Protein AF-A0A3S2BWV1-F1 (afdb_monomer_lite)

Foldseek 3Di:
DDDPVPPPPPPPDDPPPPDDQQPDPPHDDDDPPCVVVVVPD

Radius of gyration: 18.51 Å; chains: 1; bounding box: 56×15×21 Å

pLDDT: mean 80.77, std 9.04, range [64.88, 93.94]

Secondary structure (DSSP, 8-state):
---GGGS----S-----S--TTSSTTPPPP-TT-HHHHHH-

Sequence (41 aa):
MVDINQIPTRRPFHRRRKTCPFSGANAPKIDYKDVRLLQRY

Structure (mmCIF, N/CA/C/O backbone):
data_AF-A0A3S2BWV1-F1
#
_entry.id   AF-A0A3S2BWV1-F1
#
loop_
_atom_site.group_PDB
_atom_site.id
_atom_site.type_symbol
_atom_site.label_atom_id
_atom_site.label_alt_id
_atom_site.label_comp_id
_atom_site.label_asym_id
_atom_site.label_entity_id
_atom_site.label_seq_id
_atom_site.pdbx_PDB_ins_code
_atom_site.Cartn_x
_atom_site.Cartn_y
_atom_site.Cartn_z
_atom_site.occupancy
_atom_site.B_iso_or_equiv
_atom_site.auth_seq_id
_atom_site.auth_comp_id
_atom_site.auth_asym_id
_atom_site.auth_atom_id
_atom_site.pdbx_PDB_model_num
ATOM 1 N N . MET A 1 1 ? 46.594 -10.620 0.613 1.00 68.50 1 MET A N 1
ATOM 2 C CA . MET A 1 1 ? 45.957 -9.527 -0.150 1.00 68.50 1 MET A CA 1
ATOM 3 C C . MET A 1 1 ? 44.605 -10.066 -0.574 1.00 68.50 1 MET A C 1
ATOM 5 O O . MET A 1 1 ? 44.589 -11.091 -1.232 1.00 68.50 1 MET A O 1
ATOM 9 N N . VAL A 1 2 ? 43.504 -9.527 -0.045 1.00 71.06 2 VAL A N 1
ATOM 10 C CA . VAL A 1 2 ? 42.163 -10.103 -0.257 1.00 71.06 2 VAL A CA 1
ATOM 11 C C . VAL A 1 2 ? 41.673 -9.727 -1.654 1.00 71.06 2 VAL A C 1
ATOM 13 O O . VAL A 1 2 ? 41.684 -8.548 -2.005 1.00 71.06 2 VAL A O 1
ATOM 16 N N . ASP A 1 3 ? 41.251 -10.721 -2.434 1.00 75.62 3 ASP A N 1
ATOM 17 C CA . ASP A 1 3 ? 40.707 -10.527 -3.774 1.00 75.62 3 ASP A CA 1
ATOM 18 C C . ASP A 1 3 ? 39.419 -9.691 -3.725 1.00 75.62 3 ASP A C 1
ATOM 20 O O . ASP A 1 3 ? 38.397 -10.102 -3.171 1.00 75.62 3 ASP A O 1
ATOM 24 N N . ILE A 1 4 ? 39.453 -8.508 -4.345 1.00 73.31 4 ILE A N 1
ATOM 25 C CA . ILE A 1 4 ? 38.343 -7.535 -4.397 1.00 73.31 4 ILE A CA 1
ATOM 26 C C . ILE A 1 4 ? 37.045 -8.119 -4.979 1.00 73.31 4 ILE A C 1
ATOM 28 O O . ILE A 1 4 ? 35.953 -7.654 -4.653 1.00 73.31 4 ILE A O 1
ATOM 32 N N . ASN A 1 5 ? 37.146 -9.188 -5.770 1.00 75.94 5 ASN A N 1
ATOM 33 C CA . ASN A 1 5 ? 36.005 -9.890 -6.355 1.00 75.94 5 ASN A CA 1
ATOM 34 C C . ASN A 1 5 ? 35.149 -10.662 -5.333 1.00 75.94 5 ASN A C 1
ATOM 36 O O . ASN A 1 5 ? 34.034 -11.056 -5.666 1.00 75.94 5 ASN A O 1
ATOM 40 N N . GLN A 1 6 ? 35.632 -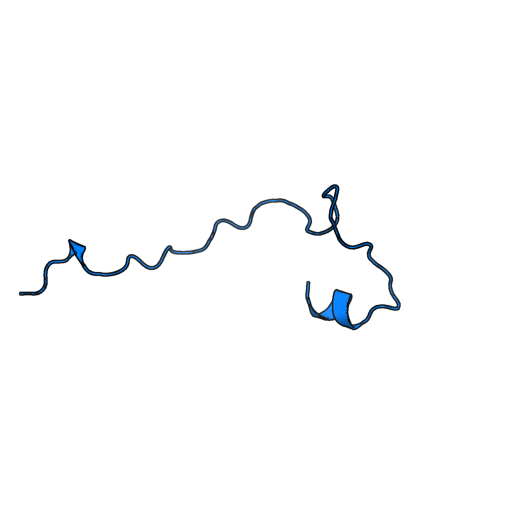10.883 -4.103 1.00 73.69 6 GLN A N 1
ATOM 41 C CA . GLN A 1 6 ? 34.878 -11.589 -3.056 1.00 73.69 6 GLN A CA 1
ATOM 42 C C . GLN A 1 6 ? 34.118 -10.661 -2.099 1.00 73.69 6 GLN A C 1
ATOM 44 O O . GLN A 1 6 ? 33.448 -11.129 -1.178 1.00 73.69 6 GLN A O 1
ATOM 49 N N . ILE A 1 7 ? 34.188 -9.344 -2.301 1.00 75.75 7 ILE A N 1
ATOM 50 C CA . ILE A 1 7 ? 33.496 -8.379 -1.449 1.00 75.75 7 ILE A CA 1
ATOM 51 C C . ILE A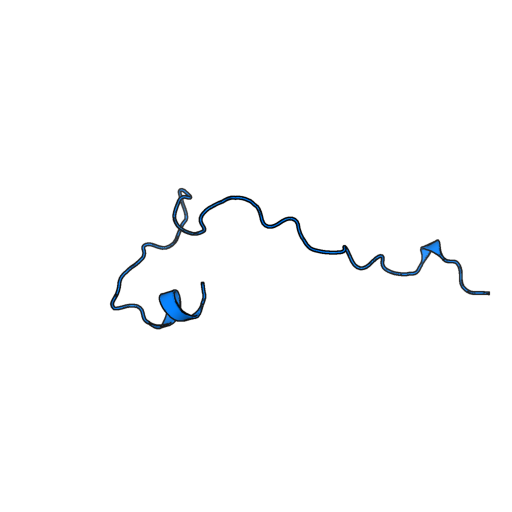 1 7 ? 32.046 -8.274 -1.946 1.00 75.75 7 ILE A C 1
ATOM 53 O O . ILE A 1 7 ? 31.831 -7.786 -3.060 1.00 75.75 7 ILE A O 1
ATOM 57 N N . PRO A 1 8 ? 31.028 -8.696 -1.169 1.00 71.88 8 PRO A N 1
ATOM 58 C CA . PRO A 1 8 ? 29.641 -8.581 -1.597 1.00 71.88 8 PRO A CA 1
ATOM 59 C C . PRO A 1 8 ? 29.317 -7.105 -1.829 1.00 71.88 8 PRO A C 1
ATOM 61 O O . PRO A 1 8 ? 29.243 -6.307 -0.890 1.00 71.88 8 PRO A O 1
ATOM 64 N N . THR A 1 9 ? 29.148 -6.731 -3.098 1.00 73.69 9 THR A N 1
ATOM 65 C CA . THR A 1 9 ? 28.804 -5.370 -3.502 1.00 73.69 9 THR A CA 1
ATOM 66 C C . THR A 1 9 ? 27.415 -5.061 -2.952 1.00 73.69 9 THR A C 1
ATOM 68 O O . THR A 1 9 ? 26.397 -5.483 -3.505 1.00 73.69 9 THR A O 1
ATOM 71 N N . ARG A 1 10 ? 27.356 -4.366 -1.809 1.00 69.25 10 ARG A N 1
ATOM 72 C CA . ARG A 1 10 ? 26.102 -3.898 -1.210 1.00 69.25 10 ARG A CA 1
ATOM 73 C C . ARG A 1 10 ? 25.415 -3.014 -2.242 1.00 69.25 10 ARG A C 1
ATOM 75 O O . ARG A 1 10 ? 25.879 -1.907 -2.491 1.00 69.25 10 ARG A O 1
ATOM 82 N N . ARG A 1 11 ? 24.353 -3.524 -2.875 1.00 69.00 11 ARG A N 1
ATOM 83 C CA . 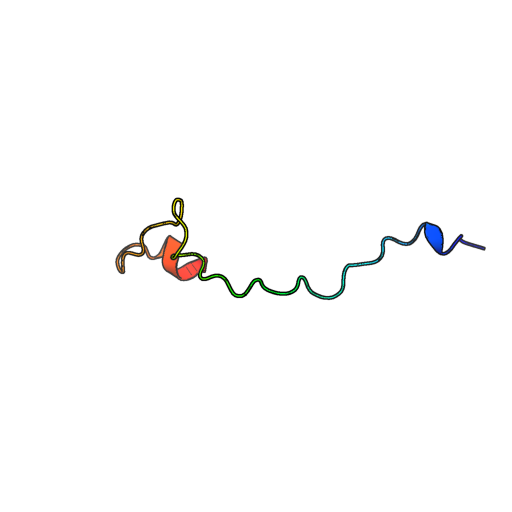ARG A 1 11 ? 23.593 -2.803 -3.905 1.00 69.00 11 ARG A CA 1
ATOM 84 C C . ARG A 1 11 ? 23.148 -1.457 -3.322 1.00 69.00 11 ARG A C 1
ATOM 86 O O . ARG A 1 11 ? 22.308 -1.460 -2.418 1.00 69.00 11 ARG A O 1
ATOM 93 N N . PRO A 1 12 ? 23.706 -0.324 -3.781 1.00 71.00 12 PRO A N 1
ATOM 94 C CA . PRO A 1 12 ? 23.358 0.970 -3.232 1.00 71.00 12 PRO A CA 1
ATOM 95 C C . PRO A 1 12 ? 21.952 1.298 -3.722 1.00 71.00 12 PRO A C 1
ATOM 97 O O . PRO A 1 12 ? 21.737 1.510 -4.910 1.00 71.00 12 PRO A O 1
ATOM 100 N N . PHE A 1 13 ? 21.006 1.276 -2.784 1.00 64.88 13 PHE A N 1
ATOM 101 C CA . PHE A 1 13 ? 19.605 1.655 -2.947 1.00 64.88 13 PHE A CA 1
ATOM 102 C C . PHE A 1 13 ? 18.872 0.886 -4.056 1.00 64.88 13 PHE A C 1
ATOM 104 O O . PHE A 1 13 ? 18.982 1.174 -5.247 1.00 64.88 13 PHE A O 1
ATOM 111 N N . HIS A 1 14 ? 18.027 -0.073 -3.668 1.00 69.38 14 HIS A N 1
ATOM 112 C CA . HIS A 1 14 ? 17.006 -0.576 -4.583 1.00 69.38 14 HIS A CA 1
ATOM 113 C C . HIS A 1 14 ? 16.250 0.626 -5.165 1.00 69.38 14 HIS A C 1
ATOM 115 O O . HIS A 1 14 ? 15.635 1.387 -4.416 1.00 69.38 14 HIS A O 1
ATOM 121 N N . ARG A 1 15 ? 16.300 0.820 -6.492 1.00 67.06 15 ARG A N 1
ATOM 122 C CA . ARG A 1 15 ? 15.435 1.794 -7.167 1.00 67.06 15 ARG A CA 1
ATOM 123 C C . ARG A 1 15 ? 14.001 1.459 -6.768 1.00 67.06 15 ARG A C 1
ATOM 125 O O . ARG A 1 15 ? 13.478 0.420 -7.172 1.00 67.06 15 ARG A O 1
ATOM 132 N N . ARG A 1 16 ? 13.386 2.309 -5.938 1.00 68.81 16 ARG A N 1
ATOM 133 C CA . ARG A 1 16 ? 11.998 2.140 -5.498 1.00 68.81 16 ARG A CA 1
ATOM 134 C C . ARG A 1 16 ? 11.147 2.132 -6.767 1.00 68.81 16 ARG A C 1
ATOM 136 O O . ARG A 1 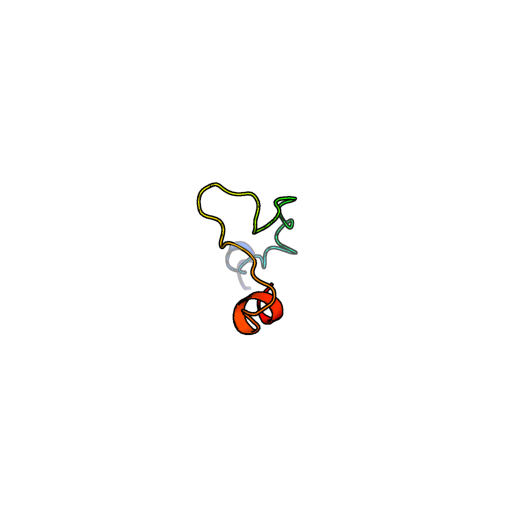16 ? 11.087 3.144 -7.468 1.00 68.81 16 ARG A O 1
ATOM 143 N N . ARG A 1 17 ? 10.574 0.975 -7.118 1.00 70.44 17 ARG A N 1
ATOM 144 C CA . ARG A 1 17 ? 9.686 0.863 -8.282 1.00 70.44 17 ARG A CA 1
ATOM 145 C C . ARG A 1 17 ? 8.575 1.899 -8.101 1.00 70.44 17 ARG A C 1
ATOM 147 O O . ARG A 1 17 ? 8.029 2.022 -7.005 1.00 70.44 17 ARG A O 1
ATOM 154 N N . LYS A 1 18 ? 8.279 2.679 -9.14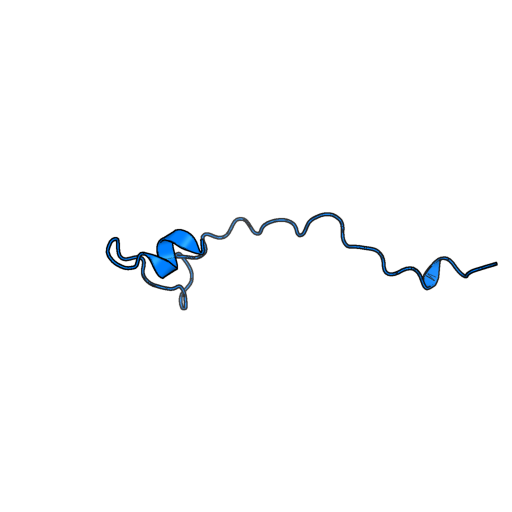6 1.00 74.94 18 LYS A N 1
ATOM 155 C CA . LYS A 1 18 ? 7.184 3.665 -9.160 1.00 74.94 18 LYS A CA 1
ATOM 156 C C . LYS A 1 18 ? 5.843 2.937 -9.290 1.00 74.94 18 LYS A C 1
ATOM 158 O O . LYS A 1 18 ? 5.113 3.110 -10.253 1.00 74.94 18 LYS A O 1
ATOM 163 N N . THR A 1 19 ? 5.572 2.048 -8.346 1.00 78.62 19 THR A N 1
ATOM 164 C CA . THR A 1 19 ? 4.396 1.186 -8.315 1.00 78.62 19 THR A CA 1
ATOM 165 C C . THR A 1 19 ? 3.729 1.379 -6.969 1.00 78.62 19 THR A C 1
ATOM 167 O O . THR A 1 19 ? 4.349 1.135 -5.933 1.00 78.62 19 THR A O 1
ATOM 170 N N . CYS A 1 20 ? 2.481 1.842 -6.985 1.00 83.19 20 CYS A N 1
ATOM 171 C CA . CYS A 1 20 ? 1.661 1.894 -5.785 1.00 83.19 20 CYS A CA 1
ATOM 172 C C . CYS A 1 20 ? 1.471 0.460 -5.253 1.00 83.19 20 CYS A C 1
ATOM 174 O O . CYS A 1 20 ? 1.111 -0.421 -6.042 1.00 83.19 20 CYS A O 1
ATOM 176 N N . PRO A 1 21 ? 1.692 0.200 -3.950 1.00 86.06 21 PRO A N 1
ATOM 177 C CA . PRO A 1 21 ? 1.500 -1.130 -3.367 1.00 86.06 21 PRO A CA 1
ATOM 178 C C . PRO A 1 21 ? 0.036 -1.599 -3.409 1.00 86.06 21 PRO A C 1
ATOM 180 O O . PRO A 1 21 ? -0.218 -2.784 -3.228 1.00 86.06 21 PRO A O 1
ATOM 183 N N . PHE A 1 22 ? -0.904 -0.691 -3.695 1.00 89.12 22 PHE A N 1
ATOM 184 C CA . PHE A 1 22 ? -2.348 -0.931 -3.696 1.00 89.12 22 PHE A CA 1
ATOM 185 C C . PHE A 1 22 ? -2.978 -1.034 -5.0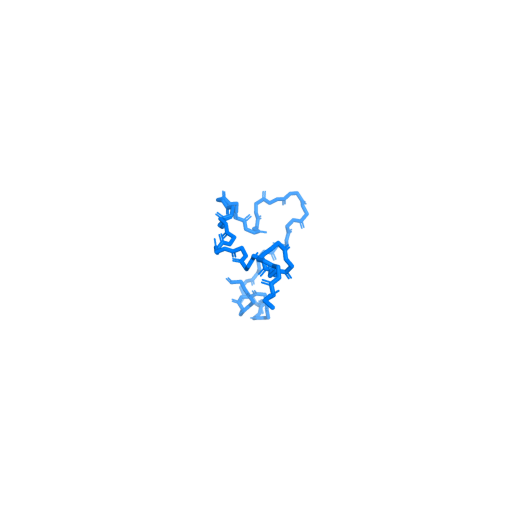96 1.00 89.12 22 PHE A C 1
ATOM 187 O O . PHE A 1 22 ? -4.168 -1.297 -5.213 1.00 89.12 22 PHE A O 1
ATOM 194 N N . SER A 1 23 ? -2.207 -0.829 -6.170 1.00 85.62 23 SER A N 1
ATOM 195 C CA . SER A 1 23 ? -2.741 -0.775 -7.547 1.00 85.62 23 SER A CA 1
ATOM 196 C C . SER A 1 23 ? -2.567 -2.069 -8.355 1.00 85.62 23 SER A C 1
ATOM 198 O O . SER A 1 23 ? -2.918 -2.102 -9.530 1.00 85.62 23 SER A O 1
ATOM 200 N N . GLY A 1 24 ? -1.986 -3.123 -7.775 1.00 85.44 24 GLY A N 1
ATOM 201 C CA . GLY A 1 24 ? -1.806 -4.419 -8.442 1.00 85.44 24 GLY A CA 1
ATOM 202 C C . GLY A 1 24 ? -3.032 -5.334 -8.331 1.00 85.44 24 GLY A C 1
ATOM 203 O O . GLY A 1 24 ? -3.827 -5.197 -7.410 1.00 85.44 24 GLY A O 1
ATOM 204 N N . ALA A 1 25 ? -3.146 -6.326 -9.220 1.00 85.19 25 ALA A N 1
ATOM 205 C CA . ALA A 1 25 ? -4.254 -7.294 -9.206 1.00 85.19 25 ALA A CA 1
ATOM 206 C C . ALA A 1 25 ? -4.344 -8.123 -7.905 1.00 85.19 25 ALA A C 1
ATOM 208 O O . ALA A 1 25 ? -5.431 -8.512 -7.499 1.00 85.19 25 ALA A O 1
ATOM 209 N N . ASN A 1 26 ? -3.209 -8.343 -7.232 1.00 83.94 26 ASN A N 1
ATOM 210 C CA . ASN A 1 26 ? -3.116 -9.048 -5.946 1.00 83.94 26 ASN A CA 1
ATOM 211 C C . ASN A 1 26 ? -2.780 -8.095 -4.788 1.00 83.94 26 ASN A C 1
ATOM 213 O O . ASN A 1 26 ? -2.134 -8.487 -3.816 1.00 83.94 26 ASN A O 1
ATOM 217 N N . ALA A 1 27 ? -3.115 -6.814 -4.932 1.00 88.25 27 ALA A N 1
ATOM 218 C CA . ALA A 1 27 ? -2.829 -5.832 -3.907 1.00 88.25 27 ALA A CA 1
ATOM 219 C C . ALA A 1 27 ? -3.828 -5.922 -2.742 1.00 88.25 27 ALA A C 1
ATOM 221 O O . ALA A 1 27 ? -5.002 -6.234 -2.957 1.00 88.25 27 ALA A O 1
ATOM 222 N N . PRO A 1 28 ? -3.390 -5.631 -1.505 1.00 88.38 28 PRO A N 1
ATOM 223 C CA . PRO A 1 28 ? -4.299 -5.591 -0.372 1.00 88.38 28 PRO A CA 1
ATOM 224 C C . PRO A 1 28 ? -5.268 -4.410 -0.519 1.00 88.38 28 PRO A C 1
ATOM 226 O O . PRO A 1 28 ? -4.870 -3.307 -0.897 1.00 88.38 28 PRO A O 1
ATOM 229 N N . LYS A 1 29 ? -6.547 -4.631 -0.210 1.00 88.56 29 LYS A N 1
ATOM 230 C CA . LYS A 1 29 ? -7.543 -3.556 -0.162 1.00 88.56 29 LYS A CA 1
ATOM 231 C C . LYS A 1 29 ? -7.267 -2.674 1.060 1.00 88.56 29 LYS A C 1
ATOM 233 O O . LYS A 1 29 ? -7.025 -3.192 2.145 1.00 88.56 29 LYS A O 1
ATOM 238 N N . ILE A 1 30 ? -7.280 -1.355 0.877 1.00 90.31 30 ILE A N 1
ATOM 239 C CA . ILE A 1 30 ? -7.084 -0.408 1.979 1.00 90.31 30 ILE A CA 1
ATOM 240 C C . ILE A 1 30 ? -8.424 -0.168 2.658 1.00 90.31 30 ILE A C 1
ATOM 242 O O . ILE A 1 30 ? -9.372 0.266 2.005 1.00 90.31 30 ILE A O 1
ATOM 246 N N . ASP A 1 31 ? -8.459 -0.365 3.971 1.00 91.19 31 ASP A N 1
ATOM 247 C CA . ASP A 1 31 ? -9.561 0.051 4.825 1.00 91.19 31 ASP A CA 1
ATOM 248 C C . ASP A 1 31 ? -9.028 0.931 5.961 1.00 91.19 31 ASP A C 1
ATOM 250 O O . ASP A 1 31 ? -8.000 0.640 6.572 1.00 91.19 31 ASP A O 1
ATOM 254 N N . TYR A 1 32 ? -9.752 2.005 6.289 1.00 90.94 32 TYR A N 1
ATOM 255 C CA . TYR A 1 32 ? -9.347 2.958 7.335 1.00 90.94 32 TYR A CA 1
ATOM 256 C C . TYR A 1 32 ? -9.380 2.366 8.752 1.00 90.94 32 TYR A C 1
ATOM 258 O O . TYR A 1 32 ? -8.800 2.926 9.678 1.00 90.94 32 TYR A O 1
ATOM 266 N N . LYS A 1 33 ? -10.087 1.245 8.931 1.00 93.94 33 LYS A N 1
ATOM 267 C CA . LYS A 1 33 ? -10.174 0.527 10.207 1.00 93.94 33 LYS A CA 1
ATOM 268 C C . LYS A 1 33 ? -8.995 -0.419 10.425 1.00 93.94 33 LYS A C 1
ATOM 270 O O . LYS A 1 33 ? -8.772 -0.844 11.556 1.00 93.94 33 LYS A O 1
ATOM 275 N N . ASP A 1 34 ? -8.250 -0.758 9.373 1.00 92.38 34 ASP A N 1
ATOM 276 C CA . ASP A 1 34 ? -7.163 -1.727 9.467 1.00 92.38 34 ASP A CA 1
ATOM 277 C C . ASP A 1 34 ? -5.838 -1.036 9.818 1.00 92.38 34 ASP A C 1
ATOM 279 O O . ASP A 1 34 ? -4.981 -0.742 8.981 1.00 92.38 34 ASP A O 1
ATOM 283 N N . VAL A 1 35 ? -5.682 -0.748 11.112 1.00 93.56 35 VAL A N 1
ATOM 284 C CA . VAL A 1 35 ? -4.543 0.005 11.664 1.00 93.56 35 VAL A CA 1
ATOM 285 C C . VAL A 1 35 ? -3.204 -0.681 11.365 1.00 93.56 35 VAL A C 1
ATOM 287 O O . VAL A 1 35 ? -2.192 -0.014 11.160 1.00 93.56 35 VAL A O 1
ATOM 290 N N . ARG A 1 36 ? -3.186 -2.018 11.286 1.00 91.75 36 ARG A N 1
ATOM 291 C CA . ARG A 1 36 ? -1.967 -2.798 11.012 1.00 91.75 36 ARG A CA 1
ATOM 292 C C . ARG A 1 36 ? -1.483 -2.625 9.577 1.00 91.75 36 ARG A C 1
ATOM 294 O O . ARG A 1 36 ? -0.275 -2.606 9.343 1.00 91.75 36 ARG A O 1
ATOM 301 N N . LEU A 1 37 ? -2.411 -2.509 8.628 1.00 90.81 37 LEU A N 1
ATOM 302 C CA . LEU A 1 37 ? -2.093 -2.242 7.229 1.00 90.81 37 LEU A CA 1
ATOM 303 C C . LEU A 1 37 ? -1.565 -0.813 7.056 1.00 90.81 37 LEU A C 1
ATOM 305 O O . LEU A 1 37 ? -0.541 -0.627 6.402 1.00 90.81 37 LEU A O 1
ATOM 309 N N . LEU A 1 38 ? -2.208 0.163 7.705 1.00 89.19 38 LEU A N 1
ATOM 310 C CA . LEU A 1 38 ? -1.811 1.575 7.661 1.00 89.19 38 LEU A CA 1
ATOM 311 C C . LEU A 1 38 ? -0.453 1.848 8.320 1.00 89.19 38 LEU A C 1
ATOM 313 O O . LEU A 1 38 ? 0.269 2.729 7.879 1.00 89.19 38 LEU A O 1
ATOM 317 N N . GLN A 1 39 ? -0.087 1.104 9.365 1.00 91.25 39 GLN A N 1
ATOM 318 C CA . GLN A 1 39 ? 1.229 1.240 10.000 1.00 91.25 39 GLN A CA 1
ATOM 319 C C . GLN A 1 39 ? 2.367 0.583 9.204 1.00 91.25 39 GLN A C 1
ATOM 321 O O . GLN A 1 39 ? 3.529 0.927 9.402 1.00 91.25 39 GLN A O 1
ATOM 326 N N . ARG A 1 40 ? 2.062 -0.403 8.352 1.00 86.94 40 ARG A N 1
ATOM 327 C CA . ARG A 1 40 ? 3.066 -1.191 7.620 1.00 86.94 40 ARG A CA 1
ATOM 328 C C . ARG A 1 40 ? 3.605 -0.479 6.376 1.00 86.94 40 ARG A C 1
ATOM 330 O O . ARG A 1 40 ? 4.766 -0.702 6.028 1.00 86.94 40 ARG A O 1
ATOM 337 N N . TYR A 1 41 ? 2.747 0.251 5.667 1.00 82.56 41 TYR A N 1
ATOM 338 C CA . TYR A 1 41 ? 3.028 0.844 4.354 1.00 82.56 41 TYR A CA 1
ATOM 339 C C . TYR A 1 41 ? 3.248 2.349 4.442 1.00 82.56 41 TYR A C 1
ATOM 341 O O . TYR A 1 41 ? 4.114 2.835 3.674 1.00 82.56 41 TYR A O 1
#